Protein AF-A0A9N9VIF9-F1 (afdb_monomer_lite)

Structure (mmCIF, N/CA/C/O backbone):
data_AF-A0A9N9VIF9-F1
#
_entry.id   AF-A0A9N9VIF9-F1
#
loop_
_atom_site.group_PDB
_atom_site.id
_atom_site.type_symbol
_atom_site.label_atom_id
_atom_site.label_alt_id
_atom_site.label_comp_id
_atom_site.label_asym_id
_atom_site.label_entity_id
_atom_site.label_seq_id
_atom_site.pdbx_PDB_ins_code
_atom_site.Cartn_x
_atom_site.Cartn_y
_atom_site.Cartn_z
_atom_site.occupancy
_atom_site.B_iso_or_equiv
_atom_site.auth_seq_id
_atom_site.auth_comp_id
_atom_site.auth_asym_id
_atom_site.auth_atom_id
_atom_site.pdbx_PDB_model_num
ATOM 1 N N . MET A 1 1 ? -25.306 14.650 38.710 1.00 42.44 1 MET A N 1
ATOM 2 C CA . MET A 1 1 ? -24.404 13.506 38.460 1.00 42.44 1 MET A CA 1
ATOM 3 C C . MET A 1 1 ? -24.111 13.481 36.967 1.00 42.44 1 MET A C 1
ATOM 5 O O . MET A 1 1 ? -24.996 13.128 36.204 1.00 42.44 1 MET A O 1
ATOM 9 N N . GLN A 1 2 ? -22.951 13.985 36.539 1.00 36.78 2 GLN A N 1
ATOM 10 C CA . GLN A 1 2 ? -22.548 13.978 35.127 1.00 36.78 2 GLN A CA 1
ATOM 11 C C . GLN A 1 2 ? -21.868 12.641 34.820 1.00 36.78 2 GLN A C 1
ATOM 13 O O . GLN A 1 2 ? -20.928 12.254 35.510 1.00 36.78 2 GLN A O 1
ATOM 18 N N . GLN A 1 3 ? -22.379 11.918 33.825 1.00 42.69 3 GLN A N 1
ATOM 19 C CA . GLN A 1 3 ? -21.741 10.716 33.296 1.00 42.69 3 GLN A CA 1
ATOM 20 C C . GLN A 1 3 ? -20.635 11.151 32.330 1.00 42.69 3 GLN A C 1
ATOM 22 O O . GLN A 1 3 ? -20.908 11.816 31.332 1.00 42.69 3 GLN A O 1
ATOM 27 N N . HIS A 1 4 ? -19.387 10.808 32.646 1.00 36.78 4 HIS A N 1
ATOM 28 C CA . HIS A 1 4 ? -18.276 10.943 31.710 1.00 36.78 4 HIS A CA 1
ATOM 29 C C . HIS A 1 4 ? -18.429 9.920 30.570 1.00 36.78 4 HIS A C 1
ATOM 31 O O . HIS A 1 4 ? -18.801 8.775 30.843 1.00 36.78 4 HIS A O 1
ATOM 37 N N . PRO A 1 5 ? -18.129 10.289 29.311 1.00 48.69 5 PRO A N 1
ATOM 38 C CA . PRO A 1 5 ? -18.064 9.324 28.221 1.00 48.69 5 PRO A CA 1
ATOM 39 C C . PRO A 1 5 ? -16.947 8.301 28.496 1.00 48.69 5 PRO A C 1
ATOM 41 O O . PRO A 1 5 ? -15.921 8.665 29.082 1.00 48.69 5 PRO A O 1
ATOM 44 N N . PRO A 1 6 ? -17.121 7.026 28.104 1.00 48.47 6 PRO A N 1
ATOM 45 C CA . PRO A 1 6 ? -16.089 6.017 28.284 1.00 48.47 6 PRO A CA 1
ATOM 46 C C . PRO A 1 6 ? -14.860 6.417 27.462 1.00 48.47 6 PRO A C 1
ATOM 48 O O . PRO A 1 6 ? -14.906 6.470 26.235 1.00 48.47 6 PRO A O 1
ATOM 51 N N . GLY A 1 7 ? -13.770 6.738 28.161 1.00 47.22 7 GLY A N 1
ATOM 52 C CA . GLY A 1 7 ? -12.468 6.953 27.543 1.00 47.22 7 GLY A CA 1
ATOM 53 C C . GLY A 1 7 ? -11.971 5.687 26.831 1.00 47.22 7 GLY A C 1
ATOM 54 O O . GLY A 1 7 ? -12.439 4.583 27.134 1.00 47.22 7 GLY A O 1
ATOM 55 N N . PRO A 1 8 ? -11.027 5.833 25.887 1.00 37.94 8 PRO A N 1
ATOM 56 C CA . PRO A 1 8 ? -10.487 4.716 25.123 1.00 37.94 8 PRO A CA 1
ATOM 57 C C . PRO A 1 8 ? -9.897 3.660 26.067 1.00 37.94 8 PRO A C 1
ATOM 59 O O . PRO A 1 8 ? -8.996 3.936 26.860 1.00 37.94 8 PRO A O 1
ATOM 62 N N . ARG A 1 9 ? -10.442 2.441 25.998 1.00 41.25 9 ARG A N 1
ATOM 63 C CA . ARG A 1 9 ? -9.898 1.261 26.674 1.00 41.25 9 ARG A CA 1
ATOM 64 C C . ARG A 1 9 ? -8.788 0.684 25.803 1.00 41.25 9 ARG A C 1
ATOM 66 O O . ARG A 1 9 ? -9.062 0.227 24.702 1.00 41.25 9 ARG A O 1
ATOM 73 N N . ILE A 1 10 ? -7.564 0.681 26.316 1.00 40.00 10 ILE A N 1
ATOM 74 C CA . ILE A 1 10 ? -6.410 0.019 25.699 1.00 40.00 10 ILE A CA 1
ATOM 75 C C . ILE A 1 10 ? -6.162 -1.279 26.476 1.00 40.00 10 ILE A C 1
ATOM 77 O O . ILE A 1 10 ? -6.070 -1.242 27.705 1.00 40.00 10 ILE A O 1
ATOM 81 N N . SER A 1 11 ? -6.065 -2.423 25.791 1.00 37.59 11 SER A N 1
ATOM 82 C CA . SER A 1 11 ? -5.659 -3.693 26.404 1.00 37.59 11 SER A CA 1
ATOM 83 C C . SER A 1 11 ? -4.580 -4.398 25.573 1.00 37.59 11 SER A C 1
ATOM 85 O O . SER A 1 11 ? -4.785 -4.683 24.404 1.00 37.59 11 SER A O 1
ATOM 87 N N . ALA A 1 12 ? -3.439 -4.607 26.239 1.00 39.19 12 ALA A N 1
ATOM 88 C CA . ALA A 1 12 ? -2.305 -5.518 26.029 1.00 39.19 12 ALA A CA 1
ATOM 89 C C . ALA A 1 12 ? -1.892 -5.970 24.604 1.00 39.19 12 ALA A C 1
ATOM 91 O O . ALA A 1 12 ? -2.261 -7.044 24.141 1.00 39.19 12 ALA A O 1
ATOM 92 N N . GLY A 1 13 ? -0.955 -5.194 24.042 1.00 46.66 13 GLY A N 1
ATOM 93 C CA . GLY A 1 13 ? -0.149 -5.392 22.825 1.00 46.66 13 GLY A CA 1
ATOM 94 C C . GLY A 1 13 ? 0.015 -4.023 22.143 1.00 46.66 13 GLY A C 1
ATOM 95 O O . GLY A 1 13 ? -0.943 -3.253 22.201 1.00 46.66 13 GLY A O 1
ATOM 96 N N . PRO A 1 14 ? 1.159 -3.620 21.541 1.00 59.88 14 PRO A N 1
ATOM 97 C CA . PRO A 1 14 ? 1.195 -2.399 20.739 1.00 59.88 14 PRO A CA 1
ATOM 98 C C . PRO A 1 14 ? 0.543 -2.699 19.383 1.00 59.88 14 PRO A C 1
ATOM 100 O O . PRO A 1 14 ? 1.181 -2.600 18.339 1.00 59.88 14 PRO A O 1
ATOM 103 N N . GLU A 1 15 ? -0.713 -3.147 19.405 1.00 70.19 15 GLU A N 1
ATOM 104 C CA . GLU A 1 15 ? -1.551 -3.190 18.218 1.00 70.19 15 GLU A CA 1
ATOM 105 C C . GLU A 1 15 ? -1.781 -1.740 17.825 1.00 70.19 15 GLU A C 1
ATOM 107 O O . GLU A 1 15 ? -2.556 -1.001 18.435 1.00 70.19 15 GLU A O 1
ATOM 112 N N . MET A 1 16 ? -0.983 -1.293 16.865 1.00 88.50 16 MET A N 1
ATOM 113 C CA . MET A 1 16 ? -1.105 0.047 16.349 1.00 88.50 16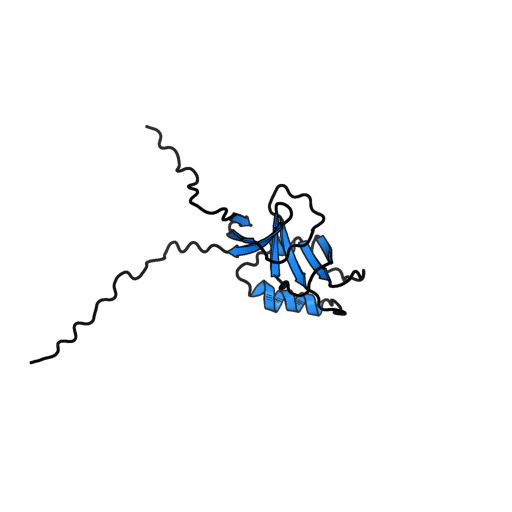 MET A CA 1
ATOM 114 C C . MET A 1 16 ? -2.298 0.070 15.407 1.00 88.50 16 MET A C 1
ATOM 116 O O . MET A 1 16 ? -2.354 -0.701 14.452 1.00 88.50 16 MET A O 1
ATOM 120 N N . THR A 1 17 ? -3.239 0.970 15.660 1.00 91.88 17 THR A N 1
ATOM 121 C CA . THR A 1 17 ? -4.379 1.175 14.775 1.00 91.88 17 THR A CA 1
ATOM 122 C C . THR A 1 17 ? -4.274 2.505 14.050 1.00 91.88 17 THR A C 1
ATOM 124 O O . THR A 1 17 ? -3.610 3.445 14.497 1.00 91.88 17 THR A O 1
ATOM 127 N N . MET A 1 18 ? -4.934 2.592 12.901 1.00 92.75 18 MET A N 1
ATOM 128 C CA . MET A 1 18 ? -5.153 3.856 12.215 1.00 92.75 18 MET A CA 1
ATOM 129 C C . MET A 1 18 ? -6.567 3.936 11.655 1.00 92.75 18 MET A C 1
ATOM 131 O O . MET A 1 18 ? -7.207 2.926 11.375 1.00 92.75 18 MET A O 1
ATOM 135 N N . GLN A 1 19 ? -7.036 5.164 11.473 1.00 93.44 19 GLN A N 1
ATOM 136 C CA . GLN A 1 19 ? -8.307 5.462 10.828 1.00 93.44 19 GLN A CA 1
ATOM 137 C C . GLN A 1 19 ? -8.026 6.100 9.473 1.00 93.44 19 GLN A C 1
ATOM 139 O O . GLN A 1 19 ? -7.307 7.099 9.388 1.00 93.44 19 GLN A O 1
ATOM 144 N N . LEU A 1 20 ? -8.607 5.536 8.419 1.00 92.00 20 LEU A N 1
ATOM 145 C CA . LEU A 1 20 ? -8.507 6.052 7.063 1.00 92.00 20 LEU A CA 1
ATOM 146 C C . LEU A 1 20 ? -9.903 6.150 6.458 1.00 92.00 20 LEU A C 1
ATOM 148 O O . LEU A 1 20 ? -10.560 5.143 6.234 1.00 92.00 20 LEU A O 1
ATOM 152 N N . ASP A 1 21 ? -10.361 7.381 6.229 1.00 89.94 21 ASP A N 1
ATOM 153 C CA . ASP A 1 21 ? -11.672 7.695 5.642 1.00 89.94 21 ASP A CA 1
ATOM 154 C C . ASP A 1 21 ? -12.847 6.971 6.333 1.00 89.94 21 ASP A C 1
ATOM 156 O O . ASP A 1 21 ? -13.795 6.512 5.702 1.00 89.94 21 ASP A O 1
ATOM 160 N N . GLY A 1 22 ? -12.779 6.885 7.666 1.00 88.88 22 GLY A N 1
ATOM 161 C CA . GLY A 1 22 ? -13.797 6.241 8.502 1.00 88.88 22 GLY A CA 1
ATOM 162 C C . GLY A 1 22 ? -13.697 4.714 8.570 1.00 88.88 22 GLY A C 1
ATOM 163 O O . GLY A 1 22 ? -14.539 4.088 9.209 1.00 88.88 22 GLY A O 1
ATOM 164 N N . VAL A 1 23 ? -12.686 4.118 7.933 1.00 91.25 23 VAL A N 1
ATOM 165 C CA . VAL A 1 23 ? -12.354 2.698 8.047 1.00 91.25 23 VAL A CA 1
ATOM 166 C C . VAL A 1 23 ? -11.189 2.527 9.015 1.00 91.25 23 VAL A C 1
ATOM 168 O O . VAL A 1 23 ? -10.159 3.193 8.902 1.00 91.25 23 VAL A O 1
ATOM 171 N N . GLU A 1 24 ? -11.356 1.612 9.963 1.00 93.19 24 GLU A N 1
ATOM 172 C CA . GLU A 1 24 ? -10.331 1.276 10.941 1.00 93.19 24 GLU A CA 1
ATOM 173 C C . GLU A 1 24 ? -9.415 0.169 10.421 1.00 93.19 24 GLU A C 1
ATOM 175 O O . GLU A 1 24 ? -9.869 -0.805 9.816 1.00 93.19 24 GLU A O 1
ATOM 180 N N . TYR A 1 25 ? -8.124 0.315 10.698 1.00 94.00 25 TYR A N 1
ATOM 181 C CA . TYR A 1 25 ? -7.088 -0.641 10.347 1.00 94.00 25 TYR A CA 1
ATOM 182 C C . TYR A 1 25 ? -6.243 -0.980 11.563 1.00 94.00 25 TYR A C 1
ATOM 184 O O . TYR A 1 25 ? -5.888 -0.092 12.338 1.00 94.00 25 TYR A O 1
ATOM 192 N N . ILE A 1 26 ? -5.857 -2.245 11.666 1.00 94.06 26 ILE A N 1
ATOM 193 C CA . ILE A 1 26 ? -4.740 -2.697 12.492 1.00 94.06 26 ILE A CA 1
ATOM 194 C C . ILE A 1 26 ? -3.498 -2.725 11.603 1.00 94.06 26 ILE A C 1
ATOM 196 O O . ILE A 1 26 ? -3.552 -3.158 10.453 1.00 94.06 26 ILE A O 1
ATOM 200 N N . LEU A 1 27 ? -2.380 -2.237 12.126 1.00 93.69 27 LEU A N 1
ATOM 201 C CA . LEU A 1 27 ? -1.101 -2.210 11.437 1.00 93.69 27 LEU A CA 1
ATOM 202 C C . LEU A 1 27 ? -0.236 -3.361 11.929 1.00 93.69 27 LEU A C 1
ATOM 204 O O . LEU A 1 27 ? 0.183 -3.397 13.087 1.00 93.69 27 LEU A O 1
ATOM 208 N N . ILE A 1 28 ? 0.056 -4.287 11.022 1.00 92.00 28 ILE A N 1
ATOM 209 C CA . ILE A 1 28 ? 0.951 -5.409 11.279 1.00 92.00 28 ILE A CA 1
ATOM 210 C C . ILE A 1 28 ? 2.356 -5.017 10.806 1.00 92.00 28 ILE A C 1
ATOM 212 O O . ILE A 1 28 ? 2.496 -4.525 9.682 1.00 92.00 28 ILE A O 1
ATOM 216 N N . PRO A 1 29 ? 3.404 -5.178 11.635 1.00 89.62 29 PRO A N 1
ATOM 217 C CA . PRO A 1 29 ? 4.772 -4.930 11.198 1.00 89.62 29 PRO A CA 1
ATOM 218 C C . PRO A 1 29 ? 5.094 -5.749 9.945 1.00 89.62 29 PRO A C 1
ATOM 220 O O . PRO A 1 29 ? 4.867 -6.956 9.931 1.00 89.62 29 PRO A O 1
ATOM 223 N N . ASN A 1 30 ? 5.631 -5.107 8.907 1.00 88.19 30 ASN A N 1
ATOM 224 C CA . ASN A 1 30 ? 6.117 -5.825 7.734 1.00 88.19 30 ASN A CA 1
ATOM 225 C C . ASN A 1 30 ? 7.530 -6.365 8.010 1.00 88.19 30 ASN A C 1
ATOM 227 O O . ASN A 1 30 ? 8.380 -5.629 8.516 1.00 88.19 30 ASN A O 1
ATOM 231 N N . ASP A 1 31 ? 7.806 -7.616 7.634 1.00 85.25 31 ASP A N 1
ATOM 232 C CA . ASP A 1 31 ? 9.131 -8.233 7.835 1.00 85.25 31 ASP A CA 1
ATOM 233 C C . ASP A 1 31 ? 10.236 -7.529 7.035 1.00 85.25 31 ASP A C 1
ATOM 235 O O . ASP A 1 31 ? 11.402 -7.502 7.433 1.00 85.25 31 ASP A O 1
ATOM 239 N N . VAL A 1 32 ? 9.866 -6.933 5.900 1.00 85.44 32 VAL A N 1
ATOM 240 C CA . VAL A 1 32 ? 10.775 -6.174 5.044 1.00 85.44 32 VAL A CA 1
ATOM 241 C C . VAL A 1 32 ? 10.519 -4.688 5.237 1.00 85.44 32 VAL A C 1
ATOM 243 O O . VAL A 1 32 ? 9.435 -4.183 4.946 1.00 85.44 32 VAL A O 1
ATOM 246 N N . ASN A 1 33 ? 11.534 -3.964 5.693 1.00 84.88 33 ASN A N 1
ATOM 247 C CA . ASN A 1 33 ? 11.463 -2.516 5.815 1.00 84.88 33 ASN A CA 1
ATOM 248 C C . ASN A 1 33 ? 12.249 -1.850 4.683 1.00 84.88 33 ASN A C 1
ATOM 250 O O . ASN A 1 33 ? 13.304 -2.336 4.276 1.00 84.88 33 ASN A O 1
ATOM 254 N N . PHE A 1 34 ? 11.750 -0.718 4.207 1.00 85.94 34 PHE A N 1
ATOM 255 C CA . PHE A 1 34 ? 12.447 0.153 3.269 1.00 85.94 34 PHE A CA 1
ATOM 256 C C . PHE A 1 34 ? 12.195 1.607 3.656 1.00 85.94 34 PHE A C 1
ATOM 258 O O . PHE A 1 34 ? 11.207 1.940 4.312 1.00 85.94 34 PHE A O 1
ATOM 265 N N . PHE A 1 35 ? 13.132 2.473 3.286 1.00 81.50 35 PHE A N 1
ATOM 266 C CA . PHE A 1 35 ? 13.057 3.885 3.626 1.00 81.50 35 PHE A CA 1
ATOM 267 C C . PHE A 1 35 ? 12.232 4.627 2.584 1.00 81.50 35 PHE A C 1
ATOM 269 O O . PHE A 1 35 ? 12.536 4.567 1.395 1.00 81.50 35 PHE A O 1
ATOM 276 N N . LEU A 1 36 ? 11.224 5.356 3.053 1.00 83.81 36 LEU A N 1
ATOM 277 C CA . LEU A 1 36 ? 10.580 6.406 2.277 1.00 83.81 36 LEU A CA 1
ATOM 278 C C . LEU A 1 36 ? 11.181 7.745 2.694 1.00 83.81 36 LEU A C 1
ATOM 280 O O . LEU A 1 36 ? 11.441 7.963 3.882 1.00 83.81 36 LEU A O 1
ATOM 284 N N . ASN A 1 37 ? 11.394 8.652 1.741 1.00 82.00 37 ASN A N 1
ATOM 285 C CA . ASN A 1 37 ? 11.897 9.992 2.047 1.00 82.00 37 ASN A CA 1
ATOM 286 C C . ASN A 1 37 ? 10.751 10.891 2.533 1.00 82.00 37 ASN A C 1
ATOM 288 O O . ASN A 1 37 ? 10.301 11.810 1.848 1.00 82.00 37 ASN A O 1
ATOM 292 N N . VAL A 1 38 ? 10.210 10.544 3.698 1.00 82.00 38 VAL A N 1
ATOM 293 C CA . VAL A 1 38 ? 8.998 11.139 4.251 1.00 82.00 38 VAL A CA 1
ATOM 294 C C . VAL A 1 38 ? 9.205 11.309 5.740 1.00 82.00 38 VAL A C 1
ATOM 296 O O . VAL A 1 38 ? 9.326 10.331 6.477 1.00 82.00 38 VAL A O 1
ATOM 299 N N . ASP A 1 39 ? 9.229 12.558 6.188 1.00 76.00 39 ASP A N 1
ATOM 300 C CA . ASP A 1 39 ? 9.176 12.849 7.611 1.00 76.00 39 ASP A CA 1
ATOM 301 C C . ASP A 1 39 ? 7.710 12.810 8.045 1.00 76.00 39 ASP A C 1
ATOM 303 O O . ASP A 1 39 ? 6.909 13.661 7.649 1.00 76.00 39 ASP A O 1
ATOM 307 N N . SER A 1 40 ? 7.318 11.759 8.766 1.00 69.88 40 SER A N 1
ATOM 308 C CA . SER A 1 40 ? 5.918 11.559 9.128 1.00 69.88 40 SER A CA 1
ATOM 309 C C . SER A 1 40 ? 5.741 11.336 10.623 1.00 69.88 40 SER A C 1
ATOM 311 O O . SER A 1 40 ? 5.957 10.242 11.154 1.00 69.88 40 SER A O 1
ATOM 313 N N . SER A 1 41 ? 5.257 12.379 11.294 1.00 83.69 41 SER A N 1
ATOM 314 C CA . SER A 1 41 ? 4.708 12.297 12.650 1.00 83.69 41 SER A CA 1
ATOM 315 C C . SER A 1 41 ? 3.348 11.581 12.698 1.00 83.69 41 SER A C 1
ATOM 317 O O . SER A 1 41 ? 2.896 11.206 13.778 1.00 83.69 41 SER A O 1
ATOM 319 N N . SER A 1 42 ? 2.712 11.357 11.542 1.00 88.88 42 SER A N 1
ATOM 320 C CA . SER A 1 42 ? 1.449 10.631 11.362 1.00 88.88 42 SER A CA 1
ATOM 321 C C . SER A 1 42 ? 1.603 9.451 10.388 1.00 88.88 42 SER A C 1
ATOM 323 O O . SER A 1 42 ? 2.537 9.448 9.587 1.00 88.88 42 SER A O 1
ATOM 325 N N . PRO A 1 43 ? 0.723 8.430 10.434 1.00 92.56 43 PRO A N 1
ATOM 326 C CA . PRO A 1 43 ? 0.770 7.315 9.489 1.00 92.56 43 PRO A CA 1
ATOM 327 C C . PRO A 1 43 ? 0.495 7.768 8.052 1.00 92.56 43 PRO A C 1
ATOM 329 O O . PRO A 1 43 ? -0.485 8.471 7.796 1.00 92.56 43 PRO A O 1
ATOM 332 N N . VAL A 1 44 ? 1.336 7.334 7.113 1.00 93.31 44 VAL A N 1
ATOM 333 C CA . VAL A 1 44 ? 1.244 7.693 5.692 1.00 93.31 44 VAL A CA 1
ATOM 334 C C . VAL A 1 44 ? 0.838 6.464 4.880 1.00 93.31 44 VAL A C 1
ATOM 336 O O . VAL A 1 44 ? 1.667 5.572 4.700 1.00 93.31 44 VAL A O 1
ATOM 339 N N . PRO A 1 45 ? -0.410 6.379 4.393 1.00 94.62 45 PRO A N 1
ATOM 340 C CA . PRO A 1 45 ? -0.832 5.301 3.507 1.00 94.62 45 PRO A CA 1
ATOM 341 C C . PRO A 1 45 ? -0.219 5.482 2.113 1.00 94.62 45 PRO A C 1
ATOM 343 O O . PRO A 1 45 ? -0.131 6.602 1.608 1.00 94.62 45 PRO A O 1
ATOM 346 N N . PHE A 1 46 ? 0.178 4.386 1.479 1.00 94.06 46 PHE A N 1
ATOM 347 C CA . PHE A 1 46 ? 0.693 4.376 0.113 1.00 94.06 46 PHE A CA 1
ATOM 348 C C . PHE A 1 46 ? 0.410 3.037 -0.576 1.00 94.06 46 PHE A C 1
ATOM 350 O O . PHE A 1 46 ? 0.169 2.020 0.075 1.00 94.06 46 PHE A O 1
ATOM 357 N N . LEU A 1 47 ? 0.447 3.031 -1.904 1.00 93.94 47 LEU A N 1
ATOM 358 C CA . LEU A 1 47 ? 0.475 1.813 -2.704 1.00 93.94 47 LEU A CA 1
ATOM 359 C C . LEU A 1 47 ? 1.915 1.421 -2.985 1.00 93.94 47 LEU A C 1
ATOM 361 O O . LEU A 1 47 ? 2.698 2.245 -3.443 1.00 93.94 47 LEU A O 1
ATOM 365 N N . LEU A 1 48 ? 2.250 0.162 -2.756 1.00 93.00 48 LEU A N 1
ATOM 366 C CA . LEU A 1 48 ? 3.508 -0.431 -3.172 1.00 93.00 48 LEU A CA 1
ATOM 367 C C . LEU A 1 48 ? 3.288 -1.225 -4.457 1.00 93.00 48 LEU A C 1
ATOM 369 O O . LEU A 1 48 ? 2.381 -2.053 -4.530 1.00 93.00 48 LEU A O 1
ATOM 373 N N . TYR A 1 49 ? 4.150 -1.014 -5.441 1.00 91.69 49 TYR A N 1
ATOM 374 C CA . TYR A 1 49 ? 4.239 -1.846 -6.631 1.00 91.69 49 TYR A CA 1
ATOM 375 C C . TYR A 1 49 ? 5.663 -2.389 -6.737 1.00 91.69 49 TYR A C 1
ATOM 377 O O . TYR A 1 49 ? 6.607 -1.658 -7.045 1.00 91.69 49 TYR A O 1
ATOM 385 N N . ALA A 1 50 ? 5.821 -3.664 -6.386 1.00 90.75 50 ALA A N 1
ATOM 386 C CA . ALA A 1 50 ? 7.096 -4.356 -6.413 1.00 90.75 50 ALA A CA 1
ATOM 387 C C . ALA A 1 50 ? 7.419 -4.856 -7.819 1.00 90.75 50 ALA A C 1
ATOM 389 O O . ALA A 1 50 ? 6.573 -5.439 -8.498 1.00 90.75 50 ALA A O 1
ATOM 390 N N . LEU A 1 51 ? 8.655 -4.606 -8.243 1.00 87.06 51 LEU A N 1
ATOM 391 C CA . LEU A 1 51 ? 9.131 -4.889 -9.587 1.00 87.06 51 LEU A CA 1
ATOM 392 C C . LEU A 1 51 ? 10.144 -6.021 -9.573 1.00 87.06 51 LEU A C 1
ATOM 394 O O . LEU A 1 51 ? 11.044 -6.067 -8.735 1.00 87.06 51 LEU A O 1
ATOM 398 N N . TYR A 1 52 ? 10.032 -6.905 -10.556 1.00 82.50 52 TYR A N 1
ATOM 399 C CA . TYR A 1 52 ? 11.069 -7.884 -10.842 1.00 82.50 52 TYR A CA 1
ATOM 400 C C . TYR A 1 52 ? 12.248 -7.227 -11.570 1.00 82.50 52 TYR A C 1
ATOM 402 O O . TYR A 1 52 ? 12.122 -6.166 -12.190 1.00 82.50 52 TYR A O 1
ATOM 410 N N . LEU A 1 53 ? 13.420 -7.865 -11.506 1.00 78.75 53 LEU A N 1
ATOM 411 C CA . LEU A 1 53 ? 14.590 -7.420 -12.270 1.00 78.75 53 LEU A CA 1
ATOM 412 C C . LEU A 1 53 ? 14.234 -7.291 -13.754 1.00 78.75 53 LEU A C 1
ATOM 414 O O . LEU A 1 53 ? 13.678 -8.215 -14.345 1.00 78.75 53 LEU A O 1
ATOM 418 N N . TYR A 1 54 ? 14.587 -6.144 -14.339 1.00 75.00 54 TYR A N 1
ATOM 419 C CA . TYR A 1 54 ? 14.338 -5.808 -15.746 1.00 75.00 54 TYR A CA 1
ATOM 420 C C . TYR A 1 54 ? 12.855 -5.716 -16.140 1.00 75.00 54 TYR A C 1
ATOM 422 O O . TYR A 1 54 ? 12.539 -5.654 -17.329 1.00 75.00 54 TYR A O 1
ATOM 430 N N . GLN A 1 55 ? 11.935 -5.689 -15.171 1.00 80.06 55 GLN A N 1
ATOM 431 C CA . GLN A 1 55 ? 10.527 -5.463 -15.461 1.00 80.06 55 GLN A CA 1
ATOM 432 C C . GLN A 1 55 ? 10.313 -4.015 -15.903 1.00 80.06 55 GLN A C 1
ATOM 434 O O . GLN A 1 55 ? 10.584 -3.070 -15.164 1.00 80.06 55 GLN A O 1
ATOM 439 N N . VAL A 1 56 ? 9.783 -3.849 -17.113 1.00 78.75 56 VAL A N 1
ATOM 440 C CA . VAL A 1 56 ? 9.362 -2.546 -17.625 1.00 78.75 56 VAL A CA 1
ATOM 441 C C . VAL A 1 56 ? 7.970 -2.246 -17.094 1.00 78.75 56 VAL A C 1
ATOM 443 O O . VAL A 1 56 ? 7.051 -3.047 -17.272 1.00 78.75 56 VAL A O 1
ATOM 446 N N . VAL A 1 57 ? 7.801 -1.080 -16.471 1.00 81.31 57 VAL A N 1
ATOM 447 C CA . VAL A 1 57 ? 6.471 -0.625 -16.069 1.00 81.31 57 VAL A CA 1
ATOM 448 C C . VAL A 1 57 ? 5.778 0.041 -17.241 1.00 81.31 57 VAL A C 1
ATOM 450 O O . VAL A 1 57 ? 6.218 1.073 -17.743 1.00 81.31 57 VAL A O 1
ATOM 453 N N . THR A 1 58 ? 4.670 -0.552 -17.661 1.00 82.75 58 THR A N 1
ATOM 454 C CA . THR A 1 58 ? 3.785 -0.011 -18.691 1.00 82.75 58 THR A CA 1
ATOM 455 C C . THR A 1 58 ? 2.476 0.467 -18.067 1.00 82.75 58 THR A C 1
ATOM 457 O O . THR A 1 58 ? 2.097 0.028 -16.976 1.00 82.75 58 THR A O 1
ATOM 460 N N . SER A 1 59 ? 1.752 1.336 -18.779 1.00 81.25 59 SER A N 1
ATOM 461 C CA . SER A 1 59 ? 0.391 1.738 -18.391 1.00 81.25 59 SER A CA 1
ATOM 462 C C . SER A 1 59 ? -0.526 0.526 -18.201 1.00 81.25 59 SER A C 1
ATOM 464 O O . SER A 1 59 ? -1.319 0.500 -17.261 1.00 81.25 59 SER A O 1
ATOM 466 N N . ASP A 1 60 ? -0.384 -0.487 -19.056 1.00 84.75 60 ASP A N 1
ATOM 467 C CA . ASP A 1 60 ? -1.165 -1.722 -18.978 1.00 84.75 60 ASP A CA 1
ATOM 468 C C . ASP A 1 60 ? -0.831 -2.490 -17.697 1.00 84.75 60 ASP A C 1
ATOM 470 O O . ASP A 1 60 ? -1.732 -2.813 -16.936 1.00 84.75 60 ASP A O 1
ATOM 474 N N . SER A 1 61 ? 0.456 -2.645 -17.357 1.00 85.44 61 SER A N 1
ATOM 475 C CA . SER A 1 61 ? 0.853 -3.355 -16.130 1.00 85.44 61 SER A CA 1
ATOM 476 C C . SER A 1 61 ? 0.335 -2.693 -14.843 1.00 85.44 61 SER A C 1
ATOM 478 O O . SER A 1 61 ? -0.039 -3.380 -13.895 1.00 85.44 61 SER A O 1
ATOM 480 N N . LEU A 1 62 ? 0.261 -1.356 -14.809 1.00 83.75 62 LEU A N 1
ATOM 481 C CA . LEU A 1 62 ? -0.321 -0.620 -13.681 1.00 83.75 62 LEU A CA 1
ATOM 482 C C . LEU A 1 62 ? -1.850 -0.694 -13.665 1.00 83.75 62 LEU A C 1
ATOM 484 O O . LEU A 1 62 ? -2.458 -0.688 -12.594 1.00 83.75 62 LEU A O 1
ATOM 488 N N . SER A 1 63 ? -2.472 -0.766 -14.842 1.00 86.56 63 SER A N 1
ATOM 489 C CA . SER A 1 63 ? -3.916 -0.963 -14.970 1.00 86.56 63 SER A CA 1
ATOM 490 C C . SER A 1 63 ? -4.315 -2.354 -14.486 1.00 86.56 63 SER A C 1
ATOM 492 O O . SER A 1 63 ? -5.260 -2.467 -13.710 1.00 86.56 63 SER A O 1
ATOM 494 N N . ASP A 1 64 ? -3.551 -3.385 -14.845 1.00 88.44 64 ASP A N 1
ATOM 495 C CA . ASP A 1 64 ? -3.749 -4.757 -14.374 1.00 88.44 64 ASP A CA 1
ATOM 496 C C . ASP A 1 64 ? -3.565 -4.841 -12.856 1.00 88.44 64 ASP A C 1
ATOM 498 O O . ASP A 1 64 ? -4.432 -5.351 -12.151 1.00 88.44 64 ASP A O 1
ATOM 502 N N . PHE A 1 65 ? -2.501 -4.238 -12.314 1.00 88.56 65 PHE A N 1
ATOM 503 C CA . PHE A 1 65 ? -2.316 -4.123 -10.864 1.00 88.56 65 PHE A CA 1
ATOM 504 C C . PHE A 1 65 ? -3.528 -3.491 -10.170 1.00 88.56 65 PHE A C 1
ATOM 506 O O . PHE A 1 65 ? -3.992 -3.972 -9.135 1.00 88.56 65 PHE A O 1
ATOM 513 N N . PHE A 1 66 ? -4.085 -2.429 -10.745 1.00 87.12 66 PHE A N 1
ATOM 514 C CA . PHE A 1 66 ? -5.252 -1.778 -10.174 1.00 87.12 66 PHE A CA 1
ATOM 515 C C . PHE A 1 66 ? -6.515 -2.646 -10.253 1.00 87.12 66 PHE A C 1
ATOM 517 O O . PHE A 1 66 ? -7.207 -2.819 -9.249 1.00 87.12 66 PHE A O 1
ATOM 524 N N . LEU A 1 67 ? -6.826 -3.188 -11.430 1.00 87.44 67 LEU A N 1
ATOM 525 C CA . LEU A 1 67 ? -8.076 -3.904 -11.687 1.00 87.44 67 LEU A CA 1
ATOM 526 C C . LEU A 1 67 ? -8.098 -5.305 -11.064 1.00 87.44 67 LEU A C 1
ATOM 528 O O . LEU A 1 67 ? -9.141 -5.736 -10.563 1.00 87.44 67 LEU A O 1
ATOM 532 N N . ASP A 1 68 ? -6.969 -6.011 -11.082 1.00 85.44 68 ASP A N 1
ATOM 533 C CA . ASP A 1 68 ? -6.898 -7.395 -10.619 1.00 85.44 68 ASP A CA 1
ATOM 534 C C . ASP A 1 68 ? -6.501 -7.527 -9.153 1.00 85.44 68 ASP A C 1
ATOM 536 O O . ASP A 1 68 ? -6.977 -8.455 -8.494 1.00 85.44 68 ASP A O 1
ATOM 540 N N . LEU A 1 69 ? -5.673 -6.614 -8.632 1.00 86.62 69 LEU A N 1
ATOM 541 C CA . LEU A 1 69 ? -5.215 -6.664 -7.244 1.00 86.62 69 LEU A CA 1
ATOM 542 C C . LEU A 1 69 ? -5.995 -5.671 -6.380 1.00 86.62 69 LEU A C 1
ATOM 544 O O . LEU A 1 69 ? -6.752 -6.088 -5.509 1.00 86.62 69 LEU A O 1
ATOM 548 N N . LEU A 1 70 ? -5.888 -4.368 -6.647 1.00 88.19 70 LEU A N 1
ATOM 549 C CA . LEU A 1 70 ? -6.414 -3.348 -5.727 1.00 88.19 70 LEU A CA 1
ATOM 550 C C . LEU A 1 70 ? -7.940 -3.282 -5.670 1.00 88.19 70 LEU A C 1
ATOM 552 O O . LEU A 1 70 ? -8.504 -3.134 -4.593 1.00 88.19 70 LEU A O 1
ATOM 556 N N . MET A 1 71 ? -8.635 -3.407 -6.802 1.00 86.25 71 MET A N 1
ATOM 557 C CA . MET A 1 71 ? -10.103 -3.360 -6.818 1.00 86.25 71 MET A CA 1
ATOM 558 C C . MET A 1 71 ? -10.766 -4.573 -6.155 1.00 86.25 71 MET A C 1
ATOM 560 O O . MET A 1 71 ? -11.951 -4.514 -5.823 1.00 86.25 71 MET A O 1
ATOM 564 N N . ARG A 1 72 ? -10.025 -5.673 -5.992 1.00 85.69 72 ARG A N 1
ATOM 565 C CA . ARG A 1 72 ? -10.496 -6.891 -5.317 1.00 85.69 72 ARG A CA 1
ATOM 566 C C . ARG A 1 72 ? -10.053 -6.959 -3.860 1.00 85.69 72 ARG A C 1
ATOM 568 O O . ARG A 1 72 ? -10.602 -7.763 -3.113 1.00 85.69 72 ARG A O 1
ATOM 575 N N . ASP A 1 73 ? -9.083 -6.133 -3.485 1.00 87.06 73 ASP A N 1
ATOM 576 C CA . ASP A 1 73 ? -8.561 -6.019 -2.134 1.00 87.06 73 ASP A CA 1
ATOM 577 C C . ASP A 1 73 ? -9.532 -5.211 -1.260 1.00 87.06 73 ASP A C 1
ATOM 579 O O . ASP A 1 73 ? -9.847 -4.048 -1.519 1.00 87.06 73 ASP A O 1
ATOM 583 N N . ASP A 1 74 ? -10.034 -5.845 -0.209 1.00 88.56 74 ASP A N 1
ATOM 584 C CA . ASP A 1 74 ? -10.979 -5.275 0.744 1.00 88.56 74 ASP A CA 1
ATOM 585 C C . ASP A 1 74 ? -10.318 -4.304 1.740 1.00 88.56 74 ASP A C 1
ATOM 587 O O . ASP A 1 74 ? -11.010 -3.494 2.382 1.00 88.56 74 ASP A O 1
ATOM 591 N N . VAL A 1 75 ? -8.985 -4.354 1.835 1.00 90.94 75 VAL A N 1
ATOM 592 C CA . VAL A 1 75 ? -8.134 -3.422 2.578 1.00 90.94 75 VAL A CA 1
ATOM 593 C C . VAL A 1 75 ? -7.991 -2.104 1.822 1.00 90.94 75 VAL A C 1
ATOM 595 O O . VAL A 1 75 ? -7.964 -1.040 2.452 1.00 90.94 75 VAL A O 1
ATOM 598 N N . TYR A 1 76 ? -7.934 -2.150 0.489 1.00 91.81 76 TYR A N 1
ATOM 599 C CA . TYR A 1 76 ? -7.688 -0.977 -0.341 1.00 91.81 76 TYR A CA 1
ATOM 600 C C . TYR A 1 76 ? -8.765 0.105 -0.161 1.00 91.81 76 TYR A C 1
ATOM 602 O O . TYR A 1 76 ? -9.973 -0.132 -0.146 1.00 91.81 76 TYR A O 1
ATOM 610 N N . GLN A 1 77 ? -8.293 1.344 -0.048 1.00 90.25 77 GLN A N 1
ATOM 611 C CA . GLN A 1 77 ? -9.090 2.567 -0.097 1.00 90.25 77 GLN A CA 1
ATOM 612 C C . GLN A 1 77 ? -8.406 3.537 -1.039 1.00 90.25 77 GLN A C 1
ATOM 614 O O . GLN A 1 77 ? -7.176 3.578 -1.124 1.00 90.25 77 GLN A O 1
ATOM 619 N N . ARG A 1 78 ? -9.194 4.398 -1.685 1.00 88.88 78 ARG A N 1
ATOM 620 C CA . ARG A 1 78 ? -8.682 5.368 -2.661 1.00 88.88 78 ARG A CA 1
ATOM 621 C C . ARG A 1 78 ? -7.523 6.211 -2.120 1.00 88.88 78 ARG A C 1
ATOM 623 O O . ARG A 1 78 ? -6.624 6.564 -2.872 1.00 88.88 78 ARG A O 1
ATOM 630 N N . LYS A 1 79 ? -7.503 6.495 -0.818 1.00 89.75 79 LYS A N 1
ATOM 631 C CA . LYS A 1 79 ? -6.460 7.296 -0.172 1.00 89.75 79 LYS A CA 1
ATOM 632 C C . LYS A 1 79 ? -5.074 6.646 -0.165 1.00 89.75 79 LYS A C 1
ATOM 634 O O . LYS A 1 79 ? -4.089 7.379 -0.178 1.00 89.75 79 LYS A O 1
ATOM 639 N N . PHE A 1 80 ? -4.976 5.316 -0.249 1.00 91.50 80 PHE A N 1
ATOM 640 C CA . PHE A 1 80 ? -3.691 4.650 -0.496 1.00 91.50 80 PHE A CA 1
ATOM 641 C C . PHE A 1 80 ? -3.099 5.047 -1.855 1.00 91.50 80 PHE A C 1
ATOM 643 O O . PHE A 1 80 ? -1.886 5.158 -1.976 1.00 91.50 80 PHE A O 1
ATOM 650 N N . ALA A 1 81 ? -3.933 5.342 -2.859 1.00 87.31 81 ALA A N 1
ATOM 651 C CA . ALA A 1 81 ? -3.476 5.742 -4.192 1.00 87.31 81 ALA A CA 1
ATOM 652 C C . ALA A 1 81 ? -3.008 7.203 -4.301 1.00 87.31 81 ALA A C 1
ATOM 654 O O . ALA A 1 81 ? -2.606 7.628 -5.379 1.00 87.31 81 ALA A O 1
ATOM 655 N N . SER A 1 82 ? -3.019 7.971 -3.205 1.00 88.12 82 SER A N 1
ATOM 656 C CA . SER A 1 82 ? -2.408 9.313 -3.182 1.00 88.12 82 SER A CA 1
ATOM 657 C C . SER A 1 82 ? -0.886 9.271 -3.360 1.00 88.12 82 SER A C 1
ATOM 659 O O . SER A 1 82 ? -0.280 10.247 -3.801 1.00 88.12 82 SER A O 1
ATOM 661 N N . ARG A 1 83 ? -0.262 8.126 -3.055 1.00 90.50 83 ARG A N 1
ATOM 662 C CA . ARG A 1 83 ? 1.167 7.898 -3.247 1.00 90.50 83 ARG A CA 1
ATOM 663 C C . ARG A 1 83 ? 1.427 6.495 -3.781 1.00 90.50 83 ARG A C 1
ATOM 665 O O . ARG A 1 83 ? 0.980 5.519 -3.185 1.00 90.50 83 ARG A O 1
ATOM 672 N N . LEU A 1 84 ? 2.204 6.402 -4.858 1.00 90.75 84 LEU A N 1
ATOM 673 C CA . LEU A 1 84 ? 2.733 5.142 -5.381 1.00 90.75 84 LEU A CA 1
ATOM 674 C C . LEU A 1 84 ? 4.228 5.023 -5.074 1.00 90.75 84 LEU A C 1
ATOM 676 O O . LEU A 1 84 ? 5.021 5.895 -5.419 1.00 90.75 84 LEU A O 1
ATOM 680 N N . VAL A 1 85 ? 4.620 3.915 -4.467 1.00 90.25 85 VAL A N 1
ATOM 681 C CA . VAL A 1 85 ? 6.006 3.546 -4.209 1.00 90.25 85 VAL A CA 1
ATOM 682 C C . VAL A 1 85 ? 6.358 2.382 -5.121 1.00 90.25 85 VAL A C 1
ATOM 684 O O . VAL A 1 85 ? 5.700 1.343 -5.103 1.00 90.25 85 VAL A O 1
ATOM 687 N N . LEU A 1 86 ? 7.405 2.553 -5.916 1.00 88.94 86 LEU A N 1
ATOM 688 C CA . LEU A 1 86 ? 7.926 1.530 -6.813 1.00 88.94 86 LEU A CA 1
ATOM 689 C C . LEU A 1 86 ? 9.130 0.880 -6.145 1.00 88.94 86 LEU A C 1
ATOM 691 O O . LEU A 1 86 ? 10.151 1.539 -5.940 1.00 88.94 86 LEU A O 1
ATOM 695 N N . LEU A 1 87 ? 9.009 -0.397 -5.791 1.00 87.94 87 LEU A N 1
ATOM 696 C CA . LEU A 1 87 ? 10.099 -1.146 -5.170 1.00 87.94 87 LEU A CA 1
ATOM 697 C C . LEU A 1 87 ? 10.918 -1.819 -6.267 1.00 87.94 87 LEU A C 1
ATOM 699 O O . LEU A 1 87 ? 10.444 -2.765 -6.896 1.00 87.94 87 LEU A O 1
ATOM 703 N N . MET A 1 88 ? 12.129 -1.321 -6.509 1.00 84.31 88 MET A N 1
ATOM 704 C CA . MET A 1 88 ? 12.983 -1.793 -7.599 1.00 84.31 88 MET A CA 1
ATOM 705 C C . MET A 1 88 ? 14.245 -2.487 -7.066 1.00 84.31 88 MET A C 1
ATOM 707 O O . MET A 1 88 ? 14.906 -1.953 -6.172 1.00 84.31 88 MET A O 1
ATOM 711 N N . PRO A 1 89 ? 14.665 -3.621 -7.658 1.00 73.50 89 PRO A N 1
ATOM 712 C CA . PRO A 1 89 ? 15.916 -4.303 -7.311 1.00 73.50 89 PRO A CA 1
ATOM 713 C C . PRO A 1 89 ? 17.183 -3.596 -7.850 1.00 73.50 89 PRO A C 1
ATOM 715 O O . PRO A 1 89 ? 18.265 -4.178 -7.860 1.00 73.50 89 PRO A O 1
ATOM 718 N N . GLY A 1 90 ? 17.062 -2.344 -8.297 1.00 67.00 90 GLY A N 1
ATOM 719 C CA . GLY A 1 90 ? 18.119 -1.498 -8.850 1.00 67.00 90 GLY A CA 1
ATOM 720 C C . GLY A 1 90 ? 17.555 -0.126 -9.239 1.00 67.00 90 GLY A C 1
ATOM 721 O O . GLY A 1 90 ? 16.346 0.022 -9.395 1.00 67.00 90 GLY A O 1
ATOM 722 N N . PHE A 1 91 ? 18.406 0.895 -9.356 1.00 56.25 91 PHE A N 1
ATOM 723 C CA . PHE A 1 91 ? 17.969 2.257 -9.679 1.00 56.25 91 PHE A CA 1
ATOM 724 C C . PHE A 1 91 ? 18.027 2.476 -11.194 1.00 56.25 91 PHE A C 1
ATOM 726 O O . PHE A 1 91 ? 19.109 2.695 -11.730 1.00 56.25 91 PHE A O 1
ATOM 733 N N . GLU A 1 92 ? 16.888 2.443 -11.886 1.00 56.62 92 GLU A N 1
ATOM 734 C CA . GLU A 1 92 ? 16.808 2.949 -13.260 1.00 56.62 92 GLU A CA 1
ATOM 735 C C . GLU A 1 92 ? 15.648 3.935 -13.390 1.00 56.62 92 GLU A C 1
ATOM 737 O O . GLU A 1 92 ? 14.468 3.601 -13.301 1.00 56.62 92 GLU A O 1
ATOM 742 N N . SER A 1 93 ? 16.022 5.202 -13.556 1.00 50.56 93 SER A N 1
ATOM 743 C CA . SER A 1 93 ? 15.123 6.326 -13.764 1.00 50.56 93 SER A CA 1
ATOM 744 C C . SER A 1 93 ? 14.493 6.242 -15.155 1.00 50.56 93 SER A C 1
ATOM 746 O O . SER A 1 93 ? 15.132 6.569 -16.154 1.00 50.56 93 SER A O 1
ATOM 748 N N . GLY A 1 94 ? 13.234 5.823 -15.211 1.00 54.62 94 GLY A N 1
ATOM 749 C CA . GLY A 1 94 ? 12.464 5.752 -16.450 1.00 54.62 94 GLY A CA 1
ATOM 750 C C . GLY A 1 94 ? 11.009 5.391 -16.190 1.00 54.62 94 GLY A C 1
ATOM 751 O O . GLY A 1 94 ? 10.490 4.469 -16.809 1.00 54.62 94 GLY A O 1
ATOM 752 N N . PHE A 1 95 ? 10.364 6.056 -15.226 1.00 58.84 95 PHE A N 1
ATOM 753 C CA . PHE A 1 95 ? 8.974 5.755 -14.895 1.00 58.84 95 PHE A CA 1
ATOM 754 C C . PHE A 1 95 ? 7.989 6.575 -15.733 1.00 58.84 95 PHE A C 1
ATOM 756 O O . PHE A 1 95 ? 8.153 7.781 -15.919 1.00 58.84 95 PHE A O 1
ATOM 763 N N . VAL A 1 96 ? 6.945 5.902 -16.217 1.00 56.53 96 VAL A N 1
ATOM 764 C CA . VAL A 1 96 ? 5.815 6.503 -16.927 1.00 56.53 96 VAL A CA 1
ATOM 765 C C . VAL A 1 96 ? 4.839 7.053 -15.892 1.00 56.53 96 VAL A C 1
ATOM 767 O O . VAL A 1 96 ? 4.398 6.325 -15.010 1.00 56.53 96 VAL A O 1
ATOM 770 N N . THR A 1 97 ? 4.472 8.329 -15.994 1.00 58.47 97 THR A N 1
ATOM 771 C CA . THR A 1 97 ? 3.484 8.958 -15.107 1.00 58.47 97 THR A CA 1
ATOM 772 C C . THR A 1 97 ? 2.145 8.217 -15.154 1.00 58.47 97 THR A C 1
ATOM 774 O O . THR A 1 97 ? 1.392 8.341 -16.117 1.00 58.47 97 THR A O 1
ATOM 777 N N . TRP A 1 98 ? 1.840 7.468 -14.097 1.00 61.53 98 TRP A N 1
ATOM 778 C CA . TRP A 1 98 ? 0.487 7.040 -13.740 1.00 61.53 98 TRP A CA 1
ATOM 779 C C . TRP A 1 98 ? -0.168 8.185 -12.972 1.00 61.53 98 TRP A C 1
ATOM 781 O O . TRP A 1 98 ? 0.544 8.874 -12.251 1.00 61.53 98 TRP A O 1
ATOM 791 N N . GLY A 1 99 ? -1.470 8.433 -13.133 1.00 62.66 99 GLY A N 1
ATOM 792 C CA . GLY A 1 99 ? -2.183 9.604 -12.586 1.00 62.66 99 GLY A CA 1
ATOM 793 C C . GLY A 1 99 ? -2.311 9.666 -11.054 1.00 62.66 99 GLY A C 1
ATOM 794 O O . GLY A 1 99 ? -3.387 9.970 -10.549 1.00 62.66 99 GLY A O 1
ATOM 795 N N . VAL A 1 100 ? -1.243 9.341 -10.328 1.00 66.12 100 VAL A N 1
ATOM 796 C CA . VAL A 1 100 ? -1.064 9.485 -8.886 1.00 66.12 100 VAL A CA 1
ATOM 797 C C . VAL A 1 100 ? -0.415 10.829 -8.577 1.00 66.12 100 VAL A C 1
ATOM 799 O O . VAL A 1 100 ? 0.461 11.291 -9.311 1.00 66.12 100 VAL A O 1
ATOM 802 N N . ASP A 1 101 ? -0.825 11.439 -7.467 1.00 70.94 101 ASP A N 1
ATOM 803 C CA . ASP A 1 101 ? -0.349 12.768 -7.066 1.00 70.94 101 ASP A CA 1
ATOM 804 C C . ASP A 1 101 ? 1.157 12.769 -6.759 1.00 70.94 101 ASP A C 1
ATOM 806 O O . ASP A 1 101 ? 1.855 13.754 -6.998 1.00 70.94 101 ASP A O 1
ATOM 810 N N . HIS A 1 102 ? 1.669 11.650 -6.241 1.00 81.56 102 HIS A N 1
ATOM 811 C CA . HIS A 1 102 ? 3.072 11.478 -5.893 1.00 81.56 102 HIS A CA 1
ATOM 812 C C . HIS A 1 102 ? 3.549 10.064 -6.222 1.00 81.56 102 HIS A C 1
ATOM 814 O O . HIS A 1 102 ? 2.883 9.081 -5.891 1.00 81.56 102 HIS A O 1
ATOM 820 N N . HIS A 1 103 ? 4.748 9.948 -6.791 1.00 84.75 103 HIS A N 1
ATOM 821 C CA . HIS A 1 103 ? 5.434 8.668 -6.929 1.00 84.75 103 HIS A CA 1
ATOM 822 C C . HIS A 1 103 ? 6.893 8.765 -6.485 1.00 84.75 103 HIS A C 1
ATOM 824 O O . HIS A 1 103 ? 7.514 9.820 -6.595 1.00 84.75 103 HIS A O 1
ATOM 830 N N . GLU A 1 104 ? 7.433 7.668 -5.966 1.00 85.88 104 GLU A N 1
ATOM 831 C CA . GLU A 1 104 ? 8.854 7.541 -5.641 1.00 85.88 104 GLU A CA 1
ATOM 832 C C . GLU A 1 104 ? 9.359 6.134 -5.972 1.00 85.88 104 GLU A C 1
ATOM 834 O O . GLU A 1 104 ? 8.622 5.154 -5.870 1.00 85.88 104 GLU A O 1
ATOM 839 N N . CYS A 1 105 ? 10.620 6.041 -6.392 1.00 86.56 105 CYS A N 1
ATOM 840 C CA . CYS A 1 105 ? 11.305 4.768 -6.603 1.00 86.56 105 CYS A CA 1
ATOM 841 C C . CYS A 1 105 ? 12.217 4.514 -5.410 1.00 86.56 105 CYS A C 1
ATOM 843 O O . CYS A 1 105 ? 13.063 5.354 -5.095 1.00 86.56 105 CYS A O 1
ATOM 845 N N . VAL A 1 106 ? 12.067 3.357 -4.774 1.00 87.06 106 VAL A N 1
ATOM 846 C CA . VAL A 1 106 ? 12.886 2.964 -3.630 1.00 87.06 106 VAL A CA 1
ATOM 847 C C . VAL A 1 106 ? 13.594 1.641 -3.916 1.00 87.06 106 VAL A C 1
ATOM 849 O O . VAL A 1 106 ? 13.001 0.731 -4.506 1.00 87.06 106 VAL A O 1
ATOM 852 N N . PRO A 1 107 ? 14.871 1.511 -3.523 1.00 85.19 107 PRO A N 1
ATOM 853 C CA . PRO A 1 107 ? 15.565 0.240 -3.624 1.00 85.19 107 PRO A CA 1
ATOM 854 C C . PRO A 1 107 ? 14.956 -0.762 -2.637 1.00 85.19 107 PRO A C 1
ATOM 856 O O . PRO A 1 107 ? 14.710 -0.423 -1.477 1.00 85.19 107 PRO A O 1
ATOM 859 N N . GLY A 1 108 ? 14.758 -2.010 -3.062 1.00 79.62 108 GLY A N 1
ATOM 860 C CA . GLY A 1 108 ? 14.319 -3.061 -2.144 1.00 79.62 108 GLY A CA 1
ATOM 861 C C . GLY A 1 108 ? 14.287 -4.470 -2.720 1.00 79.62 108 GLY A C 1
ATOM 862 O O . GLY A 1 108 ? 14.581 -4.696 -3.893 1.00 79.62 108 GLY A O 1
ATOM 863 N N . ASP A 1 109 ? 13.969 -5.428 -1.845 1.00 75.00 109 ASP A N 1
ATOM 864 C CA . ASP A 1 109 ? 13.871 -6.852 -2.182 1.00 75.00 109 ASP A CA 1
ATOM 865 C C . ASP A 1 109 ? 12.506 -7.151 -2.826 1.00 75.00 109 ASP A C 1
ATOM 867 O O . ASP A 1 109 ? 11.462 -6.692 -2.368 1.00 75.00 109 ASP A O 1
ATOM 871 N N . GLN A 1 110 ? 12.513 -7.984 -3.861 1.00 69.81 110 GLN A N 1
ATOM 872 C CA . GLN A 1 110 ? 11.343 -8.400 -4.644 1.00 69.81 110 GLN A CA 1
ATOM 873 C C . GLN A 1 110 ? 10.394 -9.315 -3.852 1.00 69.81 110 GLN A C 1
ATOM 875 O O . GLN A 1 110 ? 9.345 -9.714 -4.346 1.00 69.81 110 GLN A O 1
ATOM 880 N N . LYS A 1 111 ? 10.770 -9.692 -2.625 1.00 81.88 111 LYS A N 1
ATOM 881 C CA . LYS A 1 111 ? 9.951 -10.522 -1.730 1.00 81.88 111 LYS A CA 1
ATOM 882 C C . LYS A 1 111 ? 8.754 -9.786 -1.133 1.00 81.88 111 LYS A C 1
ATOM 884 O O . LYS A 1 111 ? 7.905 -10.435 -0.528 1.00 81.88 111 LYS A O 1
ATOM 889 N N . VAL A 1 112 ? 8.689 -8.461 -1.257 1.00 87.56 112 VAL A N 1
ATOM 890 C CA . VAL A 1 112 ? 7.535 -7.694 -0.780 1.00 87.56 112 VAL A CA 1
ATOM 891 C C . VAL A 1 112 ? 6.428 -7.752 -1.822 1.00 87.56 112 VAL A C 1
ATOM 893 O O . VAL A 1 112 ? 6.657 -7.449 -2.989 1.00 87.56 112 VAL A O 1
ATOM 896 N N . ALA A 1 113 ? 5.227 -8.143 -1.404 1.00 90.25 113 ALA A N 1
ATOM 897 C CA . ALA A 1 113 ? 4.067 -8.157 -2.284 1.00 90.25 113 ALA A CA 1
ATOM 898 C C . ALA A 1 113 ? 3.624 -6.727 -2.633 1.00 90.25 113 ALA A C 1
ATOM 900 O O . ALA A 1 113 ? 3.685 -5.825 -1.801 1.00 90.25 113 ALA A O 1
ATOM 901 N N . SER A 1 114 ? 3.141 -6.523 -3.856 1.00 92.50 114 SER A N 1
ATOM 902 C CA . SER A 1 114 ? 2.467 -5.278 -4.236 1.00 92.50 114 SER A CA 1
ATOM 903 C C . SER A 1 114 ? 1.119 -5.157 -3.517 1.00 92.50 114 SER A C 1
ATOM 905 O O . SER A 1 114 ? 0.430 -6.160 -3.334 1.00 92.50 114 SER A O 1
ATOM 907 N N . GLY A 1 115 ? 0.717 -3.943 -3.136 1.00 94.31 115 GLY A N 1
ATOM 908 C CA . GLY A 1 115 ? -0.540 -3.712 -2.418 1.00 94.31 115 GLY A CA 1
ATOM 909 C C . GLY A 1 115 ? -0.547 -2.447 -1.554 1.00 94.31 115 GLY A C 1
ATOM 910 O O . GLY A 1 115 ? 0.329 -1.592 -1.700 1.00 94.31 115 GLY A O 1
ATOM 911 N N . PRO A 1 116 ? -1.543 -2.291 -0.667 1.00 95.44 116 PRO A N 1
ATOM 912 C CA . PRO A 1 116 ? -1.617 -1.179 0.274 1.00 95.44 116 PRO A CA 1
ATOM 913 C C . PRO A 1 116 ? -0.639 -1.357 1.443 1.00 95.44 116 PRO A C 1
ATOM 915 O O . PRO A 1 116 ? -0.553 -2.421 2.048 1.00 95.44 116 PRO A O 1
ATOM 918 N N . TYR A 1 117 ? 0.064 -0.283 1.795 1.00 95.44 117 TYR A N 1
ATOM 919 C CA . TYR A 1 117 ? 1.010 -0.229 2.909 1.00 95.44 117 TYR A CA 1
ATOM 920 C C . TYR A 1 117 ? 0.907 1.097 3.659 1.00 95.44 117 TYR A C 1
ATOM 922 O O . TYR A 1 117 ? 0.338 2.077 3.175 1.00 95.44 117 TYR A O 1
ATOM 930 N N . VAL A 1 118 ? 1.467 1.131 4.867 1.00 94.69 118 VAL A N 1
ATOM 931 C CA . VAL A 1 118 ? 1.516 2.330 5.705 1.00 94.69 118 VAL A CA 1
ATOM 932 C C . VAL A 1 118 ? 2.939 2.555 6.181 1.00 94.69 118 VAL A C 1
ATOM 934 O O . VAL A 1 118 ? 3.576 1.643 6.698 1.00 94.69 118 VAL A O 1
ATOM 937 N N . PHE A 1 119 ? 3.446 3.773 6.022 1.00 93.56 119 PHE A N 1
ATOM 938 C CA . PHE A 1 119 ? 4.727 4.175 6.583 1.00 93.56 119 PHE A CA 1
ATOM 939 C C . PHE A 1 119 ? 4.488 4.981 7.851 1.00 93.56 119 PHE A C 1
ATOM 941 O O . PHE A 1 119 ? 3.736 5.956 7.847 1.00 93.56 119 PHE A O 1
ATOM 948 N N . PHE A 1 120 ? 5.103 4.559 8.949 1.00 92.19 120 PHE A N 1
ATOM 949 C CA . PHE A 1 120 ? 5.004 5.251 10.223 1.00 92.19 120 PHE A CA 1
ATOM 950 C C . PHE A 1 120 ? 6.191 4.915 11.117 1.00 92.19 120 PHE A C 1
ATOM 952 O O . PHE A 1 120 ? 6.590 3.753 11.203 1.00 92.19 120 PHE A O 1
ATOM 959 N N . GLN A 1 121 ? 6.740 5.926 11.801 1.00 89.31 121 GLN A N 1
ATOM 960 C CA . GLN A 1 121 ? 7.890 5.772 12.704 1.00 89.31 121 GLN A CA 1
ATOM 961 C C . GLN A 1 121 ? 9.063 5.022 12.050 1.00 89.31 121 GLN A C 1
ATOM 963 O O . GLN A 1 121 ? 9.647 4.112 12.636 1.00 89.31 121 GLN A O 1
ATOM 968 N N . GLN A 1 122 ? 9.397 5.406 10.811 1.00 89.44 122 GLN A N 1
ATOM 969 C CA . GLN A 1 122 ? 10.478 4.802 10.017 1.00 89.44 122 GLN A CA 1
ATOM 970 C C . GLN A 1 122 ? 10.295 3.299 9.741 1.00 89.44 122 GLN A C 1
ATOM 972 O O . GLN A 1 122 ? 11.264 2.574 9.494 1.00 89.44 122 GLN A O 1
ATOM 977 N N . ARG A 1 123 ? 9.053 2.812 9.798 1.00 90.88 123 ARG A N 1
ATOM 978 C CA . ARG A 1 123 ? 8.697 1.422 9.525 1.00 90.88 123 ARG A CA 1
ATOM 979 C C . ARG A 1 123 ? 7.565 1.327 8.519 1.00 90.88 123 ARG A C 1
ATOM 981 O O . ARG A 1 123 ? 6.650 2.150 8.520 1.00 90.88 123 ARG A O 1
ATOM 988 N N . VAL A 1 124 ? 7.635 0.288 7.698 1.00 92.69 124 VAL A N 1
ATOM 989 C CA . VAL A 1 124 ? 6.570 -0.145 6.798 1.00 92.69 124 VAL A CA 1
ATOM 990 C C . VAL A 1 124 ? 5.666 -1.142 7.525 1.00 92.69 124 VAL A C 1
ATOM 992 O O . VAL A 1 124 ? 6.133 -2.079 8.175 1.00 92.69 124 VAL A O 1
ATOM 995 N N . TRP A 1 125 ? 4.363 -0.931 7.398 1.00 94.19 125 TRP A N 1
ATOM 996 C CA . TRP A 1 125 ? 3.314 -1.720 8.027 1.00 94.19 125 TRP A CA 1
ATOM 997 C C . TRP A 1 125 ? 2.334 -2.230 6.975 1.00 94.19 125 TRP A C 1
ATOM 999 O O . TRP A 1 125 ? 1.996 -1.508 6.033 1.00 94.19 125 TRP A O 1
ATOM 1009 N N . GLN A 1 126 ? 1.854 -3.454 7.170 1.00 94.69 126 GLN A N 1
ATOM 1010 C CA . GLN A 1 126 ? 0.755 -4.034 6.411 1.00 94.69 126 GLN A CA 1
ATOM 1011 C C . GLN A 1 126 ? -0.575 -3.682 7.092 1.00 94.69 126 GLN A C 1
ATOM 1013 O O . GLN A 1 126 ? -0.783 -4.053 8.252 1.00 94.69 126 GLN A O 1
ATOM 1018 N N . PRO A 1 127 ? -1.476 -2.956 6.414 1.00 95.31 127 PRO A N 1
ATOM 1019 C CA . PRO A 1 127 ? -2.789 -2.639 6.948 1.00 95.31 127 PRO A CA 1
ATOM 1020 C C . PRO A 1 127 ? -3.713 -3.858 6.876 1.00 95.31 127 PRO A C 1
ATOM 1022 O O . PRO A 1 127 ? -3.797 -4.531 5.855 1.00 95.31 127 PRO A O 1
ATOM 1025 N N . TRP A 1 128 ? -4.438 -4.117 7.959 1.00 94.00 128 TRP A N 1
ATOM 1026 C CA . TRP A 1 128 ? -5.503 -5.113 8.038 1.00 94.00 128 TRP A CA 1
ATOM 1027 C C . TRP A 1 128 ? -6.791 -4.414 8.437 1.00 94.00 128 TRP A C 1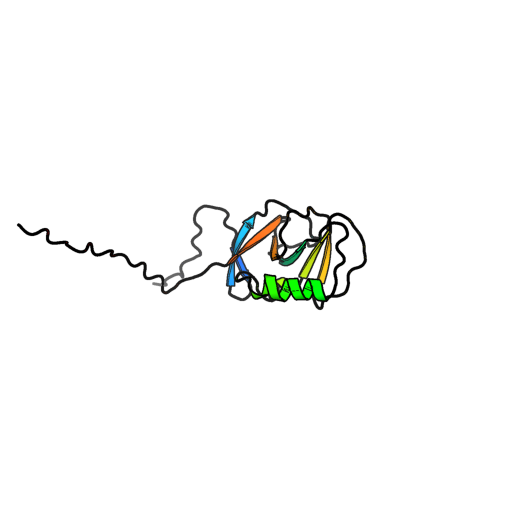
ATOM 1029 O O . TRP A 1 128 ? -6.862 -3.780 9.491 1.00 94.00 128 TRP A O 1
ATOM 1039 N N . ARG A 1 129 ? -7.809 -4.491 7.580 1.00 92.25 129 ARG A N 1
ATOM 1040 C CA . ARG A 1 129 ? -9.083 -3.817 7.821 1.00 92.25 1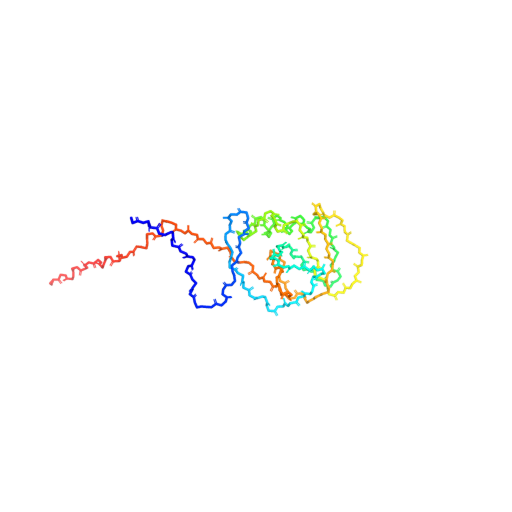29 ARG A CA 1
ATOM 1041 C C . ARG A 1 129 ? -9.819 -4.453 8.998 1.00 92.25 129 ARG A C 1
ATOM 1043 O O . ARG A 1 129 ? -9.979 -5.669 9.062 1.00 92.25 129 ARG A O 1
ATOM 1050 N N . VAL A 1 130 ? -10.313 -3.618 9.907 1.00 88.56 130 VAL A N 1
ATOM 1051 C CA . VAL A 1 130 ? -11.152 -4.053 11.024 1.00 88.56 130 VAL A CA 1
ATOM 1052 C C . VAL A 1 130 ? -12.610 -4.078 10.581 1.00 88.56 130 VAL A C 1
ATOM 1054 O O . VAL A 1 130 ? -13.161 -3.083 10.105 1.00 88.56 130 VAL A O 1
ATOM 1057 N N . TYR A 1 131 ? -13.248 -5.230 10.769 1.00 86.94 131 TYR A N 1
ATOM 1058 C CA . TYR A 1 131 ? -14.666 -5.425 10.505 1.00 86.94 131 TYR A CA 1
ATOM 1059 C C . TYR A 1 131 ? -15.455 -5.387 11.806 1.00 86.9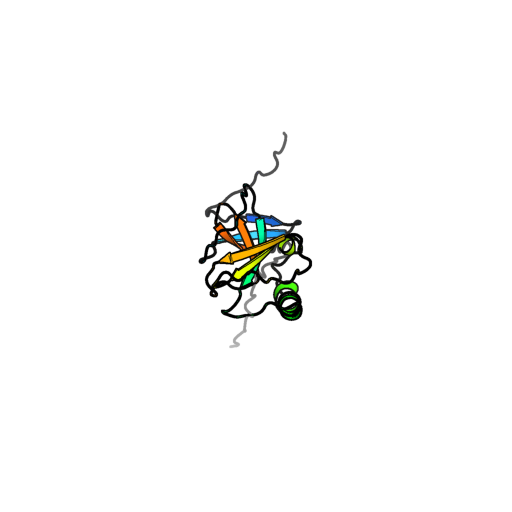4 131 TYR A C 1
ATOM 1061 O O . TYR A 1 131 ? -15.391 -6.305 12.622 1.00 86.94 131 TYR A O 1
ATOM 1069 N N . HIS A 1 132 ? -16.242 -4.329 11.978 1.00 79.12 132 HIS A N 1
ATOM 1070 C CA . HIS A 1 132 ? -17.200 -4.232 13.074 1.00 79.12 132 HIS A CA 1
ATOM 1071 C C . HIS A 1 132 ? -18.501 -4.920 12.669 1.00 79.12 132 HIS A C 1
ATOM 1073 O O . HIS A 1 132 ? -19.394 -4.302 12.086 1.00 79.12 132 HIS A O 1
ATOM 1079 N N . ASP A 1 133 ? -18.626 -6.214 12.960 1.00 73.88 133 ASP A N 1
ATOM 1080 C CA . ASP A 1 133 ? -19.910 -6.896 12.812 1.00 73.88 133 ASP A CA 1
ATOM 1081 C C . ASP A 1 133 ? -20.815 -6.565 14.008 1.00 73.88 133 ASP A C 1
ATOM 1083 O O . ASP A 1 133 ? -20.892 -7.283 15.005 1.00 73.88 133 ASP A O 1
ATOM 1087 N N . HIS A 1 134 ? -21.541 -5.451 13.899 1.00 62.59 134 HIS A N 1
ATOM 1088 C CA . HIS A 1 134 ? -22.562 -5.058 14.875 1.00 62.59 134 HIS A CA 1
ATOM 1089 C C . HIS A 1 134 ? -23.753 -6.038 14.941 1.00 62.59 134 HIS A C 1
ATOM 1091 O O . HIS A 1 134 ? -24.648 -5.857 15.768 1.00 62.59 134 HIS A O 1
ATOM 1097 N N . LYS A 1 135 ? -23.787 -7.065 14.078 1.00 57.28 135 LYS A N 1
ATOM 1098 C CA . LYS A 1 135 ? -24.799 -8.123 14.030 1.00 57.28 135 LYS A CA 1
ATOM 1099 C C . LYS A 1 135 ? -24.219 -9.521 14.241 1.00 57.28 135 LYS A C 1
ATOM 1101 O O . LYS A 1 135 ? -24.960 -10.475 13.985 1.00 57.28 135 LYS A O 1
ATOM 1106 N N . ALA A 1 136 ? -22.991 -9.657 14.759 1.00 54.53 136 ALA A N 1
ATOM 1107 C CA . ALA A 1 136 ? -22.377 -10.938 15.118 1.00 54.53 136 ALA A CA 1
ATOM 1108 C C . ALA A 1 136 ? -23.179 -11.624 16.236 1.00 54.53 136 ALA A C 1
ATOM 1110 O O . ALA A 1 136 ? -22.819 -11.659 17.412 1.00 54.53 136 ALA A O 1
ATOM 1111 N N . THR A 1 137 ? -24.328 -12.168 15.859 1.00 54.50 137 THR A N 1
ATOM 1112 C CA . THR A 1 137 ? -25.150 -13.034 16.676 1.00 54.50 137 THR A CA 1
ATOM 1113 C C . THR A 1 137 ? -24.472 -14.382 16.551 1.00 54.50 137 THR A C 1
ATOM 1115 O O . THR A 1 137 ? -24.805 -15.181 15.677 1.00 54.50 137 THR A O 1
ATOM 1118 N N . PHE A 1 138 ? -23.438 -14.609 17.363 1.00 58.09 138 PHE A N 1
ATOM 1119 C CA . PHE A 1 138 ? -22.859 -15.936 17.507 1.00 58.09 138 PHE A CA 1
ATOM 1120 C C . PHE A 1 138 ? -24.020 -16.905 17.764 1.00 58.09 138 PHE A C 1
ATOM 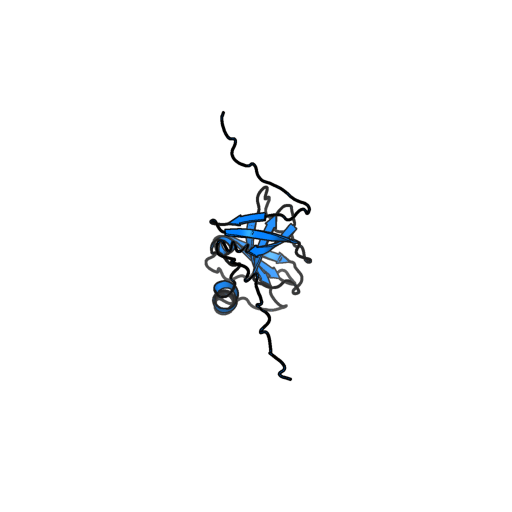1122 O O . PHE A 1 138 ? -24.792 -16.720 18.709 1.00 58.09 138 PHE A O 1
ATOM 1129 N N . MET A 1 139 ? -24.205 -17.906 16.896 1.00 54.38 139 MET A N 1
ATOM 1130 C CA . MET A 1 139 ? -25.172 -18.974 17.145 1.00 54.38 139 MET A CA 1
ATOM 1131 C C . MET A 1 139 ? -24.706 -19.763 18.374 1.00 54.38 139 MET A C 1
ATOM 1133 O O . MET A 1 139 ? -24.007 -20.764 18.260 1.00 54.38 139 MET A O 1
ATOM 1137 N N . CYS A 1 140 ? -25.097 -19.322 19.567 1.00 51.56 140 CYS A N 1
ATOM 1138 C CA . CYS A 1 140 ? -24.676 -19.928 20.829 1.00 51.56 140 CYS A CA 1
ATOM 1139 C C . CYS A 1 140 ? -25.394 -21.245 21.165 1.00 51.56 140 CYS A C 1
ATOM 1141 O O . CYS A 1 140 ? -25.296 -21.709 22.296 1.00 51.56 140 CYS A O 1
ATOM 1143 N N . THR A 1 141 ? -26.125 -21.878 20.241 1.00 54.62 141 THR A N 1
ATOM 1144 C CA . THR A 1 141 ? -26.770 -23.167 20.541 1.00 54.62 141 THR A CA 1
ATOM 1145 C C . THR A 1 141 ? -26.768 -24.127 19.356 1.00 54.62 141 THR A C 1
ATOM 1147 O O . THR A 1 141 ? -27.660 -24.124 18.512 1.00 54.62 141 THR A O 1
ATOM 1150 N N . PHE A 1 142 ? -25.817 -25.061 19.361 1.00 57.09 142 PHE A N 1
ATOM 1151 C CA . PHE A 1 142 ? -26.046 -26.365 18.749 1.00 57.09 142 PHE A CA 1
ATOM 1152 C C . PHE A 1 142 ? -27.010 -27.133 19.659 1.00 57.09 142 PHE A C 1
ATOM 1154 O O . PHE A 1 142 ? -26.606 -27.713 20.666 1.00 57.09 142 PHE A O 1
ATOM 1161 N N . LYS A 1 143 ? -28.310 -27.127 19.342 1.00 58.50 143 LYS A N 1
ATOM 1162 C CA . LYS A 1 143 ? -29.230 -28.089 19.960 1.00 58.50 143 LYS A CA 1
ATOM 1163 C C . LYS A 1 143 ? -28.836 -29.479 19.468 1.00 58.50 143 LYS A C 1
ATOM 1165 O O . LYS A 1 143 ? -29.049 -29.801 18.301 1.00 58.50 143 LYS A O 1
ATOM 1170 N N . ALA A 1 144 ? -28.266 -30.296 20.351 1.00 61.88 144 ALA A N 1
ATOM 1171 C CA . ALA A 1 144 ? -28.086 -31.714 20.080 1.00 61.88 144 ALA A CA 1
ATOM 1172 C C . ALA A 1 144 ? -29.453 -32.307 19.713 1.00 61.88 144 ALA A C 1
ATOM 1174 O O . ALA A 1 144 ? -30.407 -32.186 20.480 1.00 61.88 144 ALA A O 1
ATOM 1175 N N . ASN A 1 145 ? -29.561 -32.903 18.526 1.00 61.75 145 ASN A N 1
ATOM 1176 C CA . ASN A 1 145 ? -30.750 -33.643 18.132 1.00 61.75 145 ASN A CA 1
ATOM 1177 C C . ASN A 1 145 ? -30.848 -34.869 19.055 1.00 61.75 145 ASN A C 1
ATOM 1179 O O . ASN A 1 145 ? -29.956 -35.723 18.987 1.00 61.75 145 ASN A O 1
ATOM 1183 N N . PRO A 1 146 ? -31.862 -34.977 19.936 1.00 63.59 146 PRO A N 1
ATOM 1184 C CA . PRO A 1 146 ? -32.026 -36.158 20.759 1.00 63.59 146 PRO A CA 1
ATOM 1185 C C . PRO A 1 146 ? -32.479 -37.291 19.839 1.00 63.59 146 PRO A C 1
ATOM 1187 O O . PRO A 1 146 ? -33.674 -37.529 19.656 1.00 63.59 146 PRO A O 1
ATOM 1190 N N . LYS A 1 147 ? -31.522 -38.008 19.238 1.00 61.22 147 LYS A N 1
ATOM 1191 C CA . LYS A 1 147 ? -31.801 -39.328 18.680 1.00 61.22 147 LYS A CA 1
ATOM 1192 C C . LYS A 1 147 ? -32.291 -40.190 19.838 1.00 61.22 147 LYS A C 1
ATOM 1194 O O . LYS A 1 147 ? -31.505 -40.673 20.648 1.00 61.22 147 LYS A O 1
ATOM 1199 N N . LYS A 1 148 ? -33.612 -40.353 19.912 1.00 59.09 148 LYS A N 1
ATOM 1200 C CA . LYS A 1 148 ? -34.263 -41.438 20.637 1.00 59.09 148 LYS A CA 1
ATOM 1201 C C . LYS A 1 148 ? -33.759 -42.737 20.013 1.00 59.09 148 LYS A C 1
ATOM 1203 O O . LYS A 1 148 ? -34.272 -43.152 18.978 1.00 59.09 148 LYS A O 1
ATOM 1208 N N . PHE A 1 149 ? -32.747 -43.356 20.611 1.00 57.06 149 PHE A N 1
ATOM 1209 C CA . PHE A 1 149 ? -32.548 -44.782 20.403 1.00 57.06 149 PHE A CA 1
ATOM 1210 C C . PHE A 1 149 ? -33.642 -45.485 21.198 1.00 57.06 149 PHE A C 1
ATOM 1212 O O . PHE A 1 149 ? -33.691 -45.419 22.426 1.00 57.06 149 PHE A O 1
ATOM 1219 N N . GLY A 1 150 ? -34.609 -45.998 20.438 1.00 57.44 150 GLY A N 1
ATOM 1220 C CA . GLY A 1 150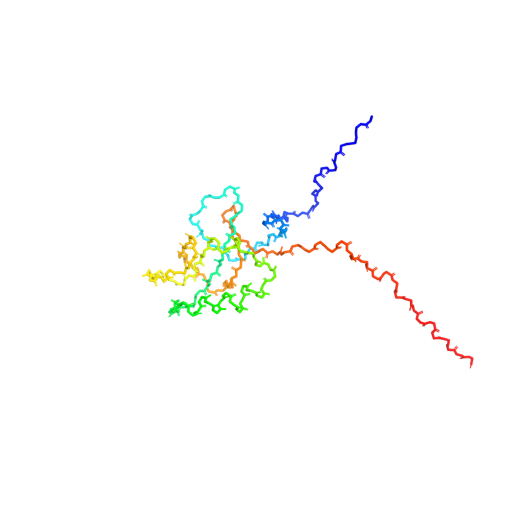 ? -35.703 -46.813 20.929 1.00 57.44 150 GLY A CA 1
ATOM 1221 C C . GLY A 1 150 ? -35.197 -48.074 21.621 1.00 57.44 150 GLY A C 1
ATOM 1222 O O . GLY A 1 150 ? -34.062 -48.501 21.412 1.00 57.44 150 GLY A O 1
ATOM 1223 N N . ARG A 1 151 ? -36.082 -48.585 22.476 1.00 43.00 151 ARG A N 1
ATOM 1224 C CA . ARG A 1 151 ? -35.994 -49.857 23.195 1.00 43.00 151 ARG A CA 1
ATOM 1225 C C . ARG A 1 151 ? -35.713 -51.036 22.275 1.00 43.00 151 ARG A C 1
ATOM 1227 O O . ARG A 1 151 ? -36.220 -50.998 21.132 1.00 43.00 151 ARG A O 1
#

Foldseek 3Di:
DDDDDDDDDDDDDPQDWDADPNWIWTWAFDPWAFFDPDDDPDKQKAWEDEDDVPDDDDPVNVVCCCPVPQVPDPQHDVSNQLEYEYEYCDDDPDDDDDPHVYYDYTYDDSPDDTGMWIDDPRGITDIDTDDDPPPPPPPPDPPDDPPPPDD

Sequence (151 aa):
MQQHPPGPRISAGPEMTMQLDGVEYILIPNDVNFFLNVDSSSPVPFLLYALYLYQVVTSDSLSDFFLDLLMRDDVYQRKFASRLVLLMPGFESGFVTWGVDHHECVPGDQKVASGPYVFFQQRVWQPWRVYHDHKATFMCTFKANPKKFGR

Organism: NCBI:txid160324

pLDDT: mean 77.47, std 16.86, range [36.78, 95.44]

Radius of gyration: 21.96 Å; chains: 1; bounding box: 54×64×57 Å

Secondary structure (DSSP, 8-state):
-PPPP-PPPP-SS--EEEEETTEEEEEEEPSS----S---SS-EEEEEEE--TTPPP-HHHHHHIIIIIITT-SS--GGGGGEEEEEESS--------S-SEEEEEE--TTSPSEEEEEETTEEEEEEE----TT----------------